Protein AF-A0A1A6HLD0-F1 (afdb_monomer_lite)

Sequence (73 aa):
MPAVDKLLLEEALQDSPQTRSLLSVFEEDAGTLTDYTNQLLQAMQRVYGAQNEMCLATQQLSKQLLAYEKQVT

Radius of gyration: 26.82 Å; chains: 1; bounding box: 54×20×71 Å

Organism: Neotoma lepida (NCBI:txid56216)

Secondary structure (DSSP, 8-state):
-PPPP---GGGTTTT-HHHHHHHHHHHHHHHHHHHHHHHHHHHHHHHHHHHHHHHHHHHHHHHHHHHHHHHH-

InterPro domains:
  IPR004148 BAR domain [PF16746] (7-71)
  IPR027267 AH/BAR domain superfamily [G3DSA:1.20.1270.60] (1-73)
  IPR027267 AH/BAR domain superfamily [SSF103657] (6-72)
  IPR047181 DCC-interacting protein 13-alpha/beta [PTHR46415] (2-71)

Structure (mmCIF, N/CA/C/O backbone):
data_AF-A0A1A6HLD0-F1
#
_entry.id   AF-A0A1A6HLD0-F1
#
loop_
_atom_site.group_PDB
_atom_site.id
_atom_site.type_symbol
_atom_site.label_atom_id
_atom_site.label_alt_id
_atom_site.label_comp_id
_atom_site.label_asym_id
_atom_site.label_entity_id
_atom_site.label_seq_id
_atom_site.pdbx_PDB_ins_code
_atom_site.Cartn_x
_atom_site.Cartn_y
_atom_site.Cartn_z
_atom_site.occupancy
_atom_site.B_iso_or_equiv
_atom_site.auth_seq_id
_atom_site.auth_comp_id
_atom_site.auth_asym_id
_atom_site.auth_atom_id
_atom_site.pdbx_PDB_model_num
ATOM 1 N N . MET A 1 1 ? 16.096 15.349 -1.993 1.00 47.72 1 MET A N 1
ATOM 2 C CA . MET A 1 1 ? 15.630 14.065 -2.554 1.00 47.72 1 MET A CA 1
ATOM 3 C C . MET A 1 1 ? 16.725 13.569 -3.479 1.00 47.72 1 MET A C 1
ATOM 5 O O . MET A 1 1 ? 17.236 14.409 -4.217 1.00 47.72 1 MET A O 1
ATOM 9 N N . PRO A 1 2 ? 17.149 12.297 -3.405 1.00 58.69 2 PRO A N 1
ATOM 10 C CA . PRO A 1 2 ? 18.011 11.740 -4.443 1.00 58.69 2 PRO A CA 1
ATOM 11 C C . PRO A 1 2 ? 17.310 11.863 -5.805 1.00 58.69 2 PRO A C 1
ATOM 13 O O . PRO A 1 2 ? 16.083 11.983 -5.865 1.00 58.69 2 PRO A O 1
ATOM 16 N N . ALA A 1 3 ? 18.093 11.938 -6.879 1.00 79.88 3 ALA A N 1
ATOM 17 C CA . ALA A 1 3 ? 17.544 12.034 -8.225 1.00 79.88 3 ALA A CA 1
ATOM 18 C C . ALA A 1 3 ? 16.692 10.791 -8.524 1.00 79.88 3 ALA A C 1
ATOM 20 O O . ALA A 1 3 ? 17.061 9.688 -8.137 1.00 79.88 3 ALA A O 1
ATOM 21 N N . VAL A 1 4 ? 15.544 10.989 -9.171 1.00 81.25 4 VAL A N 1
ATOM 22 C CA . VAL A 1 4 ? 14.721 9.881 -9.669 1.00 81.25 4 VAL A CA 1
ATOM 23 C C . VAL A 1 4 ? 15.378 9.370 -10.942 1.00 81.25 4 VAL A C 1
ATOM 25 O O . VAL A 1 4 ? 15.598 10.168 -11.860 1.00 81.25 4 VAL A O 1
ATOM 28 N N . ASP A 1 5 ? 15.685 8.077 -10.987 1.00 86.94 5 ASP A N 1
ATOM 29 C CA . ASP A 1 5 ? 16.189 7.429 -12.194 1.00 86.94 5 ASP A CA 1
ATOM 30 C C . ASP A 1 5 ? 15.130 7.489 -13.304 1.00 86.94 5 ASP A C 1
ATOM 32 O O . ASP A 1 5 ? 13.926 7.399 -13.053 1.00 86.94 5 ASP A O 1
ATOM 36 N N . LYS A 1 6 ? 15.566 7.702 -14.550 1.00 88.75 6 LYS A N 1
ATOM 37 C CA . LYS A 1 6 ? 14.675 7.935 -15.695 1.00 88.75 6 LYS A CA 1
ATOM 38 C C . LYS A 1 6 ? 15.012 7.004 -16.846 1.00 88.75 6 LYS A C 1
ATOM 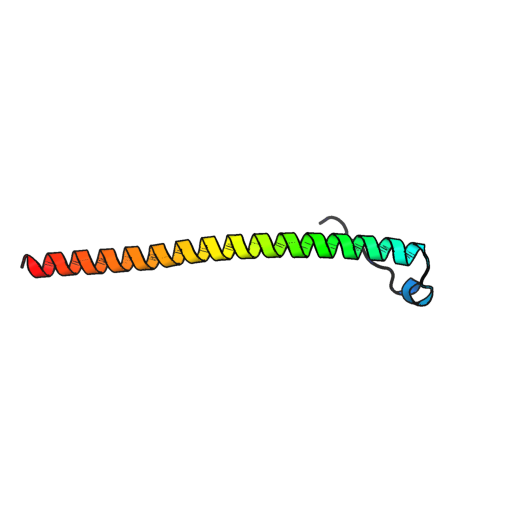40 O O . LYS A 1 6 ? 16.179 6.833 -17.184 1.00 88.75 6 LYS A O 1
ATOM 45 N N . LEU A 1 7 ? 13.973 6.489 -17.493 1.00 89.44 7 LEU A N 1
ATOM 46 C CA . LEU A 1 7 ? 14.086 5.824 -18.786 1.00 89.44 7 LEU A CA 1
ATOM 47 C C . LEU A 1 7 ? 14.166 6.875 -19.901 1.00 89.44 7 LEU A C 1
ATOM 49 O O . LEU A 1 7 ? 13.374 7.820 -19.926 1.00 89.44 7 LEU A O 1
ATOM 53 N N . LEU A 1 8 ? 15.125 6.704 -20.811 1.00 89.75 8 LEU A N 1
ATOM 54 C CA . LEU A 1 8 ? 15.324 7.582 -21.964 1.00 89.75 8 LEU A CA 1
ATOM 55 C C . LEU A 1 8 ? 14.335 7.200 -23.070 1.00 89.75 8 LEU A C 1
ATOM 57 O O . LEU A 1 8 ? 14.401 6.104 -23.627 1.00 89.75 8 LEU A O 1
ATOM 61 N N . LEU A 1 9 ? 13.397 8.093 -23.385 1.00 91.50 9 LEU A N 1
ATOM 62 C CA . LEU A 1 9 ? 12.355 7.825 -24.385 1.00 91.50 9 LEU A CA 1
ATOM 63 C C . LEU A 1 9 ? 12.890 7.963 -25.814 1.00 91.50 9 LEU A C 1
ATOM 65 O O . LEU A 1 9 ? 12.380 7.324 -26.731 1.00 91.50 9 LEU A O 1
ATOM 69 N N . GLU A 1 10 ? 13.936 8.763 -25.999 1.00 91.06 10 GLU A N 1
ATOM 70 C CA . GLU A 1 10 ? 14.665 8.908 -27.255 1.00 91.06 10 GLU A CA 1
ATOM 71 C C . GLU A 1 10 ? 15.295 7.591 -27.737 1.00 91.06 10 GLU A C 1
ATOM 73 O O . GLU A 1 10 ? 15.420 7.381 -28.943 1.00 91.06 10 GLU A O 1
ATOM 78 N N . GLU A 1 11 ? 15.621 6.673 -26.822 1.00 86.75 11 GLU A N 1
ATOM 79 C CA . GLU A 1 11 ? 16.181 5.355 -27.145 1.00 86.75 11 GLU A CA 1
ATOM 80 C C . GLU A 1 11 ? 15.106 4.287 -27.391 1.00 86.75 11 GLU A C 1
ATOM 82 O O . GLU A 1 11 ? 15.419 3.183 -27.839 1.00 86.75 11 GLU A O 1
ATOM 87 N N . ALA A 1 12 ? 13.827 4.600 -27.151 1.00 88.31 12 ALA A N 1
ATOM 88 C CA . ALA A 1 12 ? 12.746 3.620 -27.237 1.00 88.31 12 ALA A CA 1
ATOM 89 C C . ALA A 1 12 ? 12.585 3.035 -28.650 1.00 88.31 12 ALA A C 1
ATOM 91 O O . ALA A 1 12 ? 12.282 1.855 -28.792 1.00 88.31 12 ALA A O 1
ATOM 92 N N . LEU A 1 13 ? 12.816 3.836 -29.699 1.00 91.88 13 LEU A N 1
ATOM 93 C CA . LEU A 1 13 ? 12.760 3.354 -31.085 1.00 91.88 13 LEU A CA 1
ATOM 94 C C . LEU A 1 13 ? 13.956 2.462 -31.442 1.00 91.88 13 LEU A C 1
ATOM 96 O O . LEU A 1 13 ? 13.828 1.577 -32.285 1.00 91.88 13 LEU A O 1
ATOM 100 N N . GLN A 1 14 ? 15.119 2.713 -30.835 1.00 91.75 14 GLN A N 1
ATOM 101 C CA . GLN A 1 14 ? 16.336 1.953 -31.109 1.00 91.75 14 GLN A CA 1
ATOM 102 C C . GLN A 1 14 ? 16.259 0.531 -30.537 1.00 91.75 14 GLN A C 1
ATOM 104 O O . GLN A 1 14 ? 16.933 -0.353 -31.061 1.00 91.75 14 GLN A O 1
ATOM 109 N N . ASP A 1 15 ? 15.454 0.330 -29.485 1.00 92.44 15 ASP A N 1
ATOM 110 C CA . ASP A 1 15 ? 15.221 -0.956 -28.808 1.00 92.44 15 ASP A CA 1
ATOM 111 C C . ASP A 1 15 ? 16.527 -1.721 -28.540 1.00 92.44 15 ASP A C 1
ATOM 113 O O . ASP A 1 15 ? 16.669 -2.919 -28.793 1.00 92.44 15 ASP A O 1
ATOM 117 N N . SER A 1 16 ? 17.544 -0.984 -28.085 1.00 94.06 16 SER A N 1
ATOM 118 C CA . SER A 1 16 ? 18.870 -1.555 -27.894 1.00 94.06 16 SER A CA 1
ATOM 119 C C . SER A 1 16 ? 18.855 -2.592 -26.760 1.00 94.06 16 SER A C 1
ATOM 121 O O . SER A 1 16 ? 18.084 -2.453 -25.801 1.00 94.06 16 SER A O 1
ATOM 123 N N . PRO A 1 17 ? 19.736 -3.611 -26.793 1.00 93.75 17 PRO A N 1
ATOM 124 C CA . PRO A 1 17 ? 19.887 -4.541 -25.675 1.00 93.75 17 PRO A CA 1
ATOM 125 C C . PRO A 1 17 ? 20.116 -3.831 -24.332 1.00 93.75 17 PRO A C 1
ATOM 127 O O . PRO A 1 17 ? 19.610 -4.275 -23.307 1.00 93.75 17 PRO A O 1
ATOM 130 N N . GLN A 1 18 ? 20.826 -2.700 -24.340 1.00 91.50 18 GLN A N 1
ATOM 131 C CA . GLN A 1 18 ? 21.088 -1.873 -23.165 1.00 91.50 18 GLN A CA 1
ATOM 132 C C . GLN A 1 18 ? 19.800 -1.245 -22.615 1.00 91.50 18 GLN A C 1
ATOM 134 O O . GLN A 1 18 ? 19.537 -1.345 -21.417 1.00 91.50 18 GLN A O 1
ATOM 139 N N . THR A 1 19 ? 18.972 -0.659 -23.484 1.00 91.50 19 THR A N 1
ATOM 140 C CA . THR A 1 19 ? 17.671 -0.077 -23.119 1.00 91.50 19 THR A CA 1
ATOM 141 C C . THR A 1 19 ? 16.734 -1.153 -22.555 1.00 91.50 19 THR A C 1
ATOM 143 O O . THR A 1 19 ? 16.053 -0.918 -21.559 1.00 91.50 19 THR A O 1
ATOM 1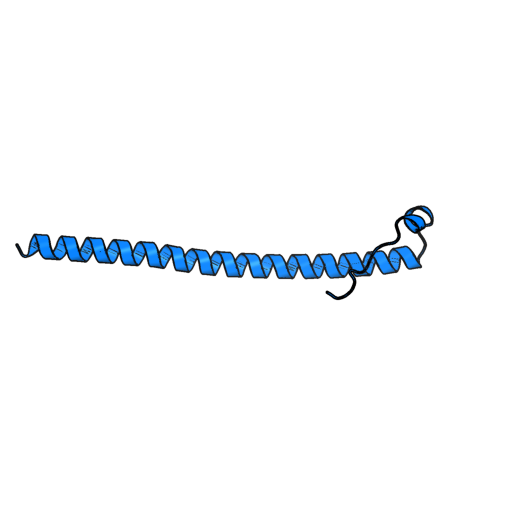46 N N . ARG A 1 20 ? 16.756 -2.370 -23.121 1.00 93.69 20 ARG A N 1
ATOM 147 C CA . ARG A 1 20 ? 15.996 -3.529 -22.616 1.00 93.69 20 ARG A CA 1
ATOM 148 C C . ARG A 1 20 ? 16.471 -4.000 -21.244 1.00 93.69 20 ARG A C 1
ATOM 150 O O . ARG A 1 20 ? 15.640 -4.269 -20.383 1.00 93.69 20 ARG A O 1
ATOM 157 N N . SER A 1 21 ? 17.783 -4.077 -21.020 1.00 94.88 21 SER A N 1
ATOM 158 C CA . SER A 1 21 ? 18.333 -4.403 -19.700 1.00 94.88 21 SER A CA 1
ATOM 159 C C . SER A 1 21 ? 17.957 -3.351 -18.658 1.00 94.88 21 SER A C 1
ATOM 161 O O . SER A 1 21 ? 17.525 -3.714 -17.567 1.00 94.88 21 SER A O 1
ATOM 163 N N . LEU A 1 22 ? 18.043 -2.060 -18.991 1.00 93.75 22 LEU A N 1
ATOM 164 C CA . LEU A 1 22 ? 17.616 -0.999 -18.080 1.00 93.75 22 LEU A CA 1
ATOM 165 C C . LEU A 1 22 ? 16.115 -1.094 -17.772 1.00 93.75 22 LEU A C 1
ATOM 167 O O . LEU A 1 22 ? 15.735 -1.036 -16.608 1.00 93.75 22 LEU A O 1
ATOM 171 N N . LEU A 1 23 ? 15.271 -1.314 -18.786 1.00 94.50 23 LEU A N 1
ATOM 172 C CA . LEU A 1 23 ? 13.832 -1.504 -18.596 1.00 94.50 23 LEU A CA 1
ATOM 173 C C . LEU A 1 23 ? 13.529 -2.680 -17.655 1.00 94.50 23 LEU A C 1
ATOM 175 O O . LEU A 1 23 ? 12.714 -2.522 -16.754 1.00 94.50 23 LEU A O 1
ATOM 179 N N . SER A 1 24 ? 14.225 -3.814 -17.797 1.00 95.69 24 SER A N 1
ATOM 180 C CA . SER A 1 24 ? 14.014 -4.967 -16.908 1.00 95.69 24 SER A CA 1
ATOM 181 C C . SER A 1 24 ? 14.328 -4.674 -15.436 1.00 95.69 24 SER A C 1
ATOM 183 O O . SER A 1 24 ? 13.646 -5.192 -14.559 1.00 95.69 24 SER A O 1
ATOM 185 N N . VAL A 1 25 ? 15.296 -3.793 -15.149 1.00 95.75 25 VAL A N 1
ATOM 186 C CA . VAL A 1 25 ? 15.590 -3.351 -13.773 1.00 95.75 25 VAL A CA 1
ATOM 187 C C . VAL A 1 25 ? 14.440 -2.510 -13.214 1.00 95.75 25 VAL A C 1
ATOM 189 O O . VAL A 1 25 ? 14.043 -2.694 -12.067 1.00 95.75 25 VAL A O 1
ATOM 192 N N . PHE A 1 26 ? 13.863 -1.619 -14.028 1.00 95.75 26 PHE A N 1
ATOM 193 C CA . PHE A 1 26 ? 12.674 -0.854 -13.636 1.00 95.75 26 PHE A CA 1
ATOM 194 C C . PHE A 1 26 ? 11.459 -1.763 -13.409 1.00 95.75 26 PHE A C 1
ATOM 196 O O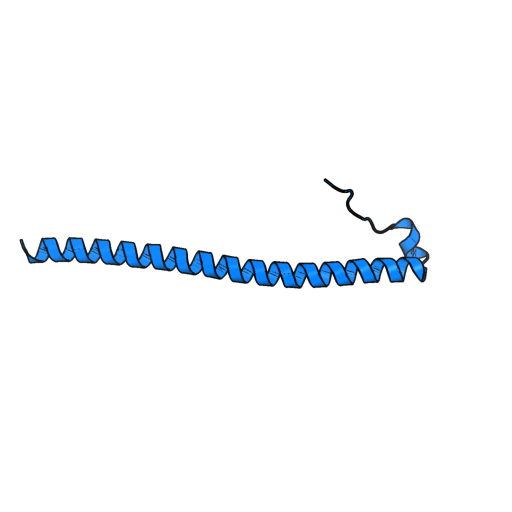 . PHE A 1 26 ? 10.680 -1.520 -12.491 1.00 95.75 26 PHE A O 1
ATOM 203 N N . GLU A 1 27 ? 11.285 -2.805 -14.224 1.00 96.25 27 GLU A N 1
ATOM 204 C CA . GLU A 1 27 ? 10.212 -3.789 -14.048 1.00 96.25 27 GLU A CA 1
ATOM 205 C C . GLU A 1 27 ? 10.386 -4.601 -12.754 1.00 96.25 27 GLU A C 1
ATOM 207 O O . GLU A 1 27 ? 9.411 -4.808 -12.030 1.00 96.25 27 GLU A O 1
ATOM 212 N N . GLU A 1 28 ? 11.612 -5.018 -12.424 1.00 97.19 28 GLU A N 1
ATOM 213 C CA . GLU A 1 28 ? 11.928 -5.723 -11.173 1.00 97.19 28 GLU A CA 1
ATOM 214 C C . GLU A 1 28 ? 11.659 -4.849 -9.936 1.00 97.19 28 GLU A C 1
ATOM 216 O O . GLU A 1 28 ? 11.030 -5.302 -8.971 1.00 97.19 28 GLU A O 1
ATOM 221 N N . ASP A 1 29 ? 12.072 -3.579 -9.977 1.00 96.50 29 ASP A N 1
ATOM 222 C CA . ASP A 1 29 ? 11.808 -2.625 -8.897 1.00 96.50 29 ASP A CA 1
ATOM 223 C C . ASP A 1 29 ? 10.306 -2.341 -8.755 1.00 96.50 29 ASP A C 1
ATOM 225 O O . ASP A 1 29 ? 9.761 -2.400 -7.652 1.00 96.50 29 ASP A O 1
ATOM 229 N N . ALA A 1 30 ? 9.591 -2.139 -9.866 1.00 96.31 30 ALA A N 1
ATOM 230 C CA . ALA A 1 30 ? 8.141 -1.958 -9.854 1.00 96.31 30 ALA A CA 1
ATOM 231 C C . ALA A 1 30 ? 7.405 -3.186 -9.290 1.00 96.31 30 ALA A C 1
ATOM 233 O O . ALA A 1 30 ? 6.423 -3.034 -8.554 1.00 96.31 30 ALA A O 1
ATOM 234 N N . GLY A 1 31 ? 7.885 -4.397 -9.591 1.00 97.62 31 GLY A N 1
ATOM 235 C CA . GLY A 1 31 ? 7.384 -5.638 -9.000 1.00 97.62 31 GLY A CA 1
ATOM 236 C C . GLY A 1 31 ? 7.580 -5.660 -7.484 1.00 97.62 31 GLY A C 1
ATOM 237 O O . GLY A 1 31 ? 6.614 -5.805 -6.733 1.00 97.62 31 GLY A O 1
ATOM 238 N N . THR A 1 32 ? 8.804 -5.397 -7.025 1.00 97.62 32 THR A N 1
ATOM 239 C CA . THR A 1 32 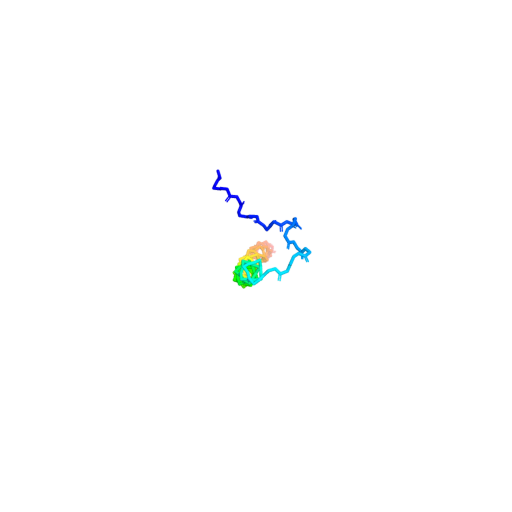? 9.143 -5.351 -5.593 1.00 97.62 32 THR A CA 1
ATOM 240 C C . THR A 1 32 ? 8.344 -4.274 -4.849 1.00 97.62 32 THR A C 1
ATOM 242 O O . THR A 1 32 ? 7.834 -4.506 -3.749 1.00 97.62 32 THR A O 1
ATOM 245 N N . LEU A 1 33 ? 8.172 -3.098 -5.458 1.00 98.00 33 LEU A N 1
ATOM 246 C CA . LEU A 1 33 ? 7.367 -2.006 -4.919 1.00 98.00 33 LEU A CA 1
ATOM 247 C C . LEU A 1 33 ? 5.886 -2.389 -4.823 1.00 98.00 33 LEU A C 1
ATOM 249 O O . LEU A 1 33 ? 5.219 -2.059 -3.839 1.00 98.00 33 LEU A O 1
ATOM 253 N N . THR A 1 34 ? 5.362 -3.104 -5.817 1.00 98.19 34 THR A N 1
ATOM 254 C CA . THR A 1 34 ? 3.982 -3.607 -5.804 1.00 98.19 34 THR A CA 1
ATOM 255 C C . THR A 1 34 ? 3.778 -4.591 -4.653 1.00 98.19 34 THR A C 1
ATOM 257 O O . THR A 1 34 ? 2.826 -4.457 -3.882 1.00 98.19 34 THR A O 1
ATOM 260 N N . ASP A 1 35 ? 4.705 -5.527 -4.457 1.00 98.38 35 ASP A N 1
ATOM 261 C CA . ASP A 1 35 ? 4.639 -6.484 -3.351 1.00 98.38 35 ASP A CA 1
ATOM 262 C C . ASP A 1 35 ? 4.712 -5.789 -1.988 1.00 98.38 35 ASP A C 1
ATOM 264 O O . ASP A 1 35 ? 3.915 -6.073 -1.086 1.00 98.38 35 ASP A O 1
ATOM 268 N N . TYR A 1 36 ? 5.625 -4.828 -1.842 1.00 98.44 36 TYR A N 1
ATOM 269 C CA . TYR A 1 36 ? 5.761 -4.044 -0.620 1.00 98.44 36 TYR A CA 1
ATOM 270 C C . TYR A 1 36 ? 4.500 -3.226 -0.313 1.00 98.44 36 TYR A C 1
ATOM 272 O O . TYR A 1 36 ? 3.993 -3.245 0.812 1.00 98.44 36 TYR A O 1
ATOM 280 N N . THR A 1 37 ? 3.957 -2.521 -1.307 1.00 98.31 37 THR A N 1
ATOM 281 C CA . THR A 1 37 ? 2.760 -1.686 -1.122 1.00 98.31 37 THR A CA 1
ATOM 282 C C . THR A 1 37 ? 1.521 -2.523 -0.808 1.00 98.31 37 THR A C 1
ATOM 284 O O . THR A 1 37 ? 0.710 -2.104 0.018 1.00 98.31 37 THR A O 1
ATOM 287 N N . ASN A 1 38 ? 1.408 -3.736 -1.356 1.00 98.50 38 ASN A N 1
ATOM 288 C CA . ASN A 1 38 ? 0.362 -4.689 -0.982 1.00 98.50 38 ASN A CA 1
ATOM 289 C C . ASN 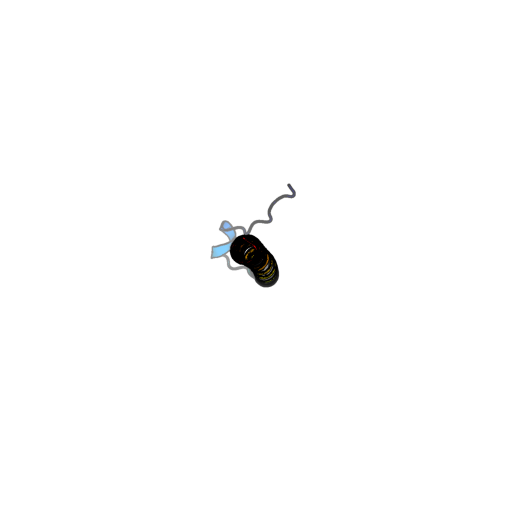A 1 38 ? 0.477 -5.137 0.483 1.00 98.50 38 ASN A C 1
ATOM 291 O O . ASN A 1 38 ? -0.525 -5.154 1.202 1.00 98.50 38 ASN A O 1
ATOM 295 N N . GLN A 1 39 ? 1.684 -5.457 0.958 1.00 98.38 39 GLN A N 1
ATOM 296 C CA . GLN A 1 39 ? 1.904 -5.802 2.368 1.00 98.38 39 GLN A CA 1
ATOM 297 C C . GLN A 1 39 ? 1.584 -4.623 3.294 1.00 98.38 39 GLN A C 1
ATOM 299 O O . GLN A 1 39 ? 0.916 -4.791 4.319 1.00 98.38 39 GLN A O 1
ATOM 304 N N . LEU A 1 40 ? 2.008 -3.414 2.916 1.00 98.56 40 LEU A N 1
ATOM 305 C CA . LEU A 1 40 ? 1.710 -2.195 3.662 1.00 98.56 40 LEU A CA 1
ATOM 306 C C . LEU A 1 40 ? 0.200 -1.933 3.725 1.00 98.56 40 LEU A C 1
ATOM 308 O O . LEU A 1 40 ? -0.325 -1.623 4.796 1.00 98.56 40 LEU A O 1
ATOM 312 N N . LEU A 1 41 ? -0.509 -2.103 2.607 1.00 98.50 41 LEU A N 1
ATOM 313 C CA . LEU A 1 41 ? -1.961 -1.957 2.546 1.00 98.50 41 LEU A CA 1
ATOM 314 C C . LEU A 1 41 ? -2.657 -2.928 3.505 1.00 98.50 41 LEU A C 1
ATOM 316 O O . LEU A 1 41 ? -3.508 -2.504 4.287 1.00 98.50 41 LEU A O 1
ATOM 320 N N . GLN A 1 42 ? -2.271 -4.205 3.496 1.00 98.44 42 GLN A N 1
ATOM 321 C CA . GLN A 1 42 ? -2.836 -5.209 4.402 1.00 98.44 42 GLN A CA 1
ATOM 322 C C . GLN A 1 42 ? -2.575 -4.863 5.875 1.00 98.44 42 GLN A C 1
ATOM 324 O O . GLN A 1 42 ? -3.477 -4.964 6.712 1.00 98.44 42 GLN A O 1
ATOM 329 N N . ALA A 1 43 ? -1.364 -4.404 6.204 1.00 98.38 43 ALA A N 1
ATOM 330 C CA . ALA A 1 43 ? -1.031 -3.965 7.555 1.00 98.38 43 ALA A CA 1
ATOM 331 C C . ALA A 1 43 ? -1.904 -2.777 7.995 1.00 98.38 43 ALA A C 1
ATOM 333 O O . ALA A 1 43 ? -2.462 -2.792 9.094 1.00 98.38 43 ALA A O 1
ATOM 334 N N . MET A 1 44 ? -2.087 -1.782 7.124 1.00 98.31 44 MET A N 1
ATOM 335 C CA . MET A 1 44 ? -2.932 -0.617 7.399 1.00 98.31 44 MET A CA 1
ATOM 336 C C . MET A 1 44 ? -4.408 -0.990 7.553 1.00 98.31 44 MET A C 1
ATOM 338 O O . MET A 1 44 ? -5.065 -0.512 8.476 1.00 98.31 44 MET A O 1
ATOM 34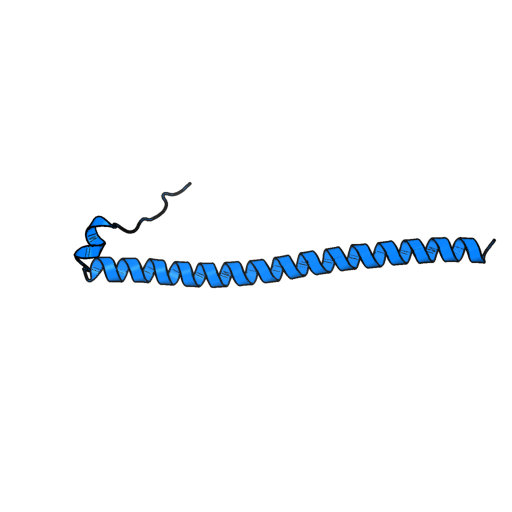2 N N . GLN A 1 45 ? -4.929 -1.886 6.712 1.00 98.50 45 GLN A N 1
ATOM 343 C CA . GLN A 1 45 ? -6.294 -2.403 6.841 1.00 98.50 45 GLN A CA 1
ATOM 344 C C . GLN A 1 45 ? -6.504 -3.110 8.182 1.00 98.50 45 GLN A C 1
ATOM 346 O O . GLN A 1 45 ? -7.542 -2.934 8.820 1.00 98.50 45 GLN A O 1
ATOM 351 N N . ARG A 1 46 ? -5.508 -3.868 8.650 1.00 98.38 46 ARG A N 1
ATOM 352 C CA . ARG A 1 46 ? -5.566 -4.543 9.948 1.00 98.38 46 ARG A CA 1
ATOM 353 C C . ARG A 1 46 ? -5.573 -3.550 11.113 1.00 98.38 46 ARG A C 1
ATOM 355 O O . ARG A 1 46 ? -6.358 -3.723 12.043 1.00 98.38 46 ARG A O 1
ATOM 362 N N . VAL A 1 47 ? -4.745 -2.505 11.053 1.00 98.44 47 VAL A N 1
ATOM 363 C CA . VAL A 1 47 ? -4.743 -1.415 12.048 1.00 98.44 47 VAL A CA 1
ATOM 364 C C . VAL A 1 47 ? -6.091 -0.696 12.059 1.00 98.44 47 VAL A C 1
ATOM 366 O O . VAL A 1 47 ? -6.680 -0.509 13.122 1.00 98.44 47 VAL A O 1
ATOM 369 N N . TYR A 1 48 ? -6.616 -0.353 10.883 1.00 98.19 48 TYR A N 1
ATOM 370 C CA . TYR A 1 48 ? -7.923 0.280 10.746 1.00 98.19 48 TYR A CA 1
ATOM 371 C C . TYR A 1 48 ? -9.049 -0.589 11.327 1.00 98.19 48 TYR A C 1
ATOM 373 O O . TYR A 1 48 ? -9.879 -0.096 12.090 1.00 98.19 48 TYR A O 1
ATOM 381 N N . GLY A 1 49 ? -9.047 -1.893 11.031 1.00 98.38 49 GLY A N 1
ATOM 382 C CA . GLY A 1 49 ? -10.017 -2.842 11.577 1.00 98.38 49 GLY A CA 1
ATOM 383 C C . GLY A 1 49 ? -9.973 -2.920 13.105 1.00 98.38 49 GLY A C 1
ATOM 384 O O . GLY A 1 49 ? -11.016 -2.841 13.751 1.00 98.38 49 GLY A O 1
ATOM 385 N N . ALA A 1 50 ? -8.776 -2.994 13.695 1.00 98.12 50 ALA A N 1
ATOM 386 C CA . ALA A 1 50 ? -8.609 -2.997 15.149 1.00 98.12 50 ALA A CA 1
ATOM 387 C C . ALA A 1 50 ? -9.108 -1.692 15.795 1.00 98.12 50 ALA A C 1
ATOM 389 O O . ALA A 1 50 ? -9.781 -1.726 16.826 1.00 98.12 50 ALA A O 1
ATOM 390 N N . GLN A 1 51 ? -8.830 -0.545 15.168 1.00 97.38 51 GLN A N 1
ATOM 391 C CA . GLN A 1 51 ? -9.326 0.749 15.633 1.00 97.38 51 GLN A CA 1
ATOM 392 C C . GLN A 1 51 ? -10.860 0.819 15.583 1.00 97.38 51 GLN A C 1
ATOM 394 O O . GLN A 1 51 ? -11.487 1.338 16.505 1.00 97.38 51 GLN A O 1
ATOM 399 N N . ASN A 1 52 ? -11.475 0.276 14.531 1.00 97.94 52 ASN A N 1
ATOM 400 C CA . ASN A 1 52 ? -12.928 0.226 14.403 1.00 97.94 52 ASN A CA 1
ATOM 401 C C . ASN A 1 52 ? -13.573 -0.665 15.480 1.00 97.94 52 ASN A C 1
ATOM 403 O O . ASN A 1 52 ? -14.531 -0.247 16.126 1.00 97.94 52 ASN A O 1
ATOM 407 N N . GLU A 1 53 ? -13.017 -1.853 15.730 1.00 98.38 53 GLU A N 1
ATOM 408 C CA . GLU A 1 53 ? -13.462 -2.743 16.814 1.00 98.38 53 GLU A CA 1
ATOM 409 C C . GLU A 1 53 ? -13.359 -2.074 18.190 1.00 98.38 53 GLU A C 1
ATOM 411 O O . GLU A 1 53 ? -14.285 -2.148 18.996 1.00 98.38 53 GLU A O 1
ATOM 416 N N . MET A 1 54 ? -12.277 -1.334 18.448 1.00 97.56 54 MET A N 1
ATOM 417 C CA . MET A 1 54 ? -12.133 -0.567 19.686 1.00 97.56 54 MET A CA 1
ATOM 418 C C . MET A 1 54 ? -13.254 0.473 19.852 1.00 97.56 54 MET A C 1
ATOM 420 O O . MET A 1 54 ? -13.821 0.611 20.942 1.00 97.56 54 MET A O 1
ATOM 424 N N . CYS A 1 55 ? -13.615 1.190 18.785 1.00 97.75 55 CYS A N 1
ATOM 425 C CA . CYS A 1 55 ? -14.739 2.129 18.804 1.00 97.75 55 CYS A CA 1
ATOM 426 C C . CYS A 1 55 ? -16.070 1.426 19.115 1.00 97.75 55 CYS A C 1
ATOM 428 O O . CYS A 1 55 ? -16.853 1.919 19.926 1.00 97.75 55 CYS A O 1
ATOM 430 N N . LEU A 1 56 ? -16.319 0.258 18.518 1.00 98.38 56 LEU A N 1
ATOM 431 C CA . LEU A 1 56 ? -17.537 -0.516 18.770 1.00 98.38 56 LEU A CA 1
ATOM 432 C C . LEU A 1 56 ? -17.597 -1.030 20.213 1.00 98.38 56 LEU A C 1
ATOM 434 O O . LEU A 1 56 ? -18.612 -0.848 20.888 1.00 98.38 56 LEU A O 1
ATOM 438 N N . ALA A 1 57 ? -16.503 -1.602 20.717 1.00 98.19 57 ALA A N 1
ATOM 439 C CA . ALA A 1 57 ? -16.418 -2.117 22.080 1.00 98.19 57 ALA A CA 1
ATOM 440 C C . ALA A 1 57 ? -16.609 -1.010 23.128 1.00 98.19 57 ALA A C 1
ATOM 442 O O . ALA A 1 57 ? -17.345 -1.189 24.098 1.00 98.19 57 ALA A O 1
ATOM 443 N N . THR A 1 58 ? -15.999 0.161 22.922 1.00 98.06 58 THR A N 1
ATOM 444 C CA . THR A 1 58 ? -16.162 1.309 23.832 1.00 98.06 58 THR A CA 1
ATOM 445 C C . THR A 1 58 ? -17.581 1.878 23.794 1.00 98.06 58 THR A C 1
ATOM 447 O O . THR A 1 58 ? -18.151 2.168 24.849 1.00 98.06 58 THR A O 1
ATOM 450 N N . GLN A 1 59 ? -18.205 1.961 22.614 1.00 97.88 59 GLN A N 1
ATOM 451 C CA . GLN A 1 59 ? -19.621 2.322 22.499 1.00 97.88 59 GLN A CA 1
ATOM 452 C C . GLN A 1 59 ? -20.533 1.312 23.204 1.00 97.88 59 GLN A C 1
ATOM 454 O O . GLN A 1 59 ? -21.472 1.708 23.899 1.00 97.88 59 GLN A O 1
ATOM 459 N N . GLN A 1 60 ? -20.275 0.013 23.044 1.00 97.94 60 GLN A N 1
ATOM 460 C CA . GLN A 1 60 ? -21.047 -1.039 23.700 1.00 97.94 60 GLN A CA 1
ATOM 461 C C . GLN A 1 60 ? -20.893 -0.982 25.222 1.00 97.94 60 GLN A C 1
ATOM 463 O O . GLN A 1 60 ? -21.895 -1.047 25.934 1.00 97.94 60 GLN A O 1
ATOM 468 N N . LEU A 1 61 ? -19.668 -0.797 25.721 1.00 97.81 61 LEU A N 1
ATOM 469 C CA . LEU A 1 61 ? -19.402 -0.623 27.146 1.00 97.81 61 LEU A CA 1
ATOM 470 C C . LEU A 1 61 ? -20.182 0.571 27.710 1.00 97.81 61 LEU A C 1
ATOM 472 O O . LEU A 1 61 ? -20.867 0.429 28.719 1.00 97.81 61 LEU A O 1
ATOM 476 N N . SER A 1 62 ? -20.146 1.721 27.030 1.00 98.00 62 SER A N 1
ATOM 477 C CA . SER A 1 62 ? -20.904 2.911 27.437 1.00 98.00 62 SER A CA 1
ATOM 478 C C . SER A 1 62 ? -22.410 2.631 27.533 1.00 98.00 62 SER A C 1
ATOM 480 O O . SER A 1 62 ? -23.033 2.965 28.542 1.00 98.00 62 SER A O 1
ATOM 482 N N . LYS A 1 63 ? -22.995 1.949 26.537 1.00 97.19 63 LYS A N 1
ATOM 483 C CA . LYS A 1 63 ? -24.412 1.547 26.574 1.00 97.19 63 LYS A CA 1
ATOM 484 C C . LYS A 1 63 ? -24.724 0.640 27.763 1.00 97.19 63 LYS A C 1
ATOM 486 O O . LYS A 1 63 ? -25.760 0.819 28.398 1.00 97.19 63 LYS A O 1
ATOM 491 N N . GLN A 1 64 ? -23.843 -0.312 28.064 1.00 96.94 64 GLN A N 1
ATOM 492 C CA . GLN A 1 64 ? -24.047 -1.261 29.155 1.00 96.94 64 GLN A CA 1
ATOM 493 C C . GLN A 1 64 ? -23.996 -0.579 30.526 1.00 96.94 64 GLN A C 1
ATOM 495 O O . GLN A 1 64 ? -24.829 -0.872 31.380 1.00 96.94 64 GLN A O 1
ATOM 500 N N . LEU A 1 65 ? -23.068 0.363 30.720 1.00 96.88 65 LEU A N 1
ATOM 501 C CA . LEU A 1 65 ? -22.974 1.146 31.955 1.00 96.88 65 LEU A CA 1
ATOM 502 C C . LEU A 1 65 ? -24.235 1.995 32.177 1.00 96.88 65 LEU A C 1
ATOM 504 O O . LEU A 1 65 ? -24.817 1.953 33.257 1.00 96.88 65 LEU A O 1
ATOM 508 N N . LEU A 1 66 ? -24.725 2.673 31.134 1.00 96.56 66 LEU A N 1
ATOM 509 C CA . LEU A 1 66 ? -25.975 3.440 31.205 1.00 96.56 66 LEU A CA 1
ATOM 510 C C . LEU A 1 66 ? -27.201 2.553 31.470 1.00 96.56 66 LEU A C 1
ATOM 512 O O . LEU A 1 66 ? -28.144 2.974 32.136 1.00 96.56 66 LEU A O 1
ATOM 516 N N . ALA A 1 67 ? -27.225 1.335 30.922 1.00 95.69 67 ALA A N 1
ATOM 517 C CA . ALA A 1 67 ? -28.298 0.380 31.181 1.00 95.69 67 ALA A CA 1
ATOM 518 C C . ALA A 1 67 ? -28.276 -0.119 32.632 1.00 95.69 67 ALA A C 1
ATOM 520 O O . ALA A 1 67 ? -29.336 -0.267 33.234 1.00 95.69 67 ALA A O 1
ATOM 521 N N . TYR A 1 68 ? -27.085 -0.339 33.194 1.00 95.25 68 TYR A N 1
ATOM 522 C CA . TYR A 1 68 ? -26.914 -0.752 34.583 1.00 95.25 68 TYR A CA 1
ATOM 523 C C . TYR A 1 68 ? -27.430 0.310 35.563 1.00 95.25 68 TYR A C 1
ATOM 525 O O . TYR A 1 68 ? -28.229 -0.013 36.436 1.00 95.25 68 TYR A O 1
ATOM 533 N N . GLU A 1 69 ? -27.070 1.584 35.377 1.00 91.88 69 GLU A N 1
ATOM 534 C CA . GLU A 1 69 ? -27.570 2.683 36.224 1.00 91.88 69 GLU A CA 1
ATOM 535 C C . GLU A 1 69 ? -29.106 2.754 36.244 1.00 91.88 69 GLU A C 1
ATOM 537 O O . GLU A 1 69 ? -29.718 2.917 37.300 1.00 91.88 69 GLU A O 1
ATOM 542 N N . LYS A 1 70 ? -29.742 2.556 35.083 1.00 89.38 70 LYS A N 1
ATOM 543 C CA . LYS A 1 70 ? -31.207 2.551 34.945 1.00 89.38 70 LYS A CA 1
ATOM 544 C C . LYS A 1 70 ? -31.898 1.343 35.575 1.00 89.38 70 LYS A C 1
ATOM 546 O O . LYS A 1 70 ? -33.096 1.412 35.795 1.00 89.38 70 LYS A O 1
ATOM 551 N N . GLN A 1 71 ? -31.196 0.232 35.788 1.00 77.44 71 GLN A N 1
ATOM 552 C CA . GLN A 1 71 ? -31.757 -0.945 36.463 1.00 77.44 71 GLN A CA 1
ATOM 553 C C . GLN A 1 71 ? -31.683 -0.829 37.988 1.00 77.44 71 GLN A C 1
ATOM 555 O O . GLN A 1 71 ? -32.446 -1.490 38.686 1.00 77.44 71 GLN A O 1
ATOM 560 N N . VAL A 1 72 ? -30.743 -0.031 38.499 1.00 63.66 72 VAL A N 1
ATOM 561 C CA . VAL A 1 72 ? -30.511 0.165 39.938 1.00 63.66 72 VAL A CA 1
ATOM 562 C C . VAL A 1 72 ? -31.371 1.307 40.512 1.00 63.66 72 VAL A C 1
ATOM 564 O O . VAL A 1 72 ? -31.482 1.422 41.731 1.00 63.66 72 VAL A O 1
ATOM 567 N N . THR A 1 73 ? -32.002 2.117 39.653 1.00 51.72 73 THR A N 1
ATOM 568 C CA . THR A 1 73 ? -32.923 3.211 40.025 1.00 51.72 73 THR A CA 1
ATOM 569 C C . THR A 1 73 ? -34.368 2.813 39.750 1.00 51.72 73 THR A C 1
ATOM 571 O O . THR A 1 73 ? -35.230 3.096 40.609 1.00 51.72 73 THR A O 1
#

Foldseek 3Di:
DPDDDDQDPVCVVVVDPVSVVVVVVVVVVVVVVVVVVVVVVVVVVVVVVVVVVVVVVVVVVVVVVVVVVVVVD

pLDDT: mean 92.75, std 10.15, range [47.72, 98.56]